Protein AF-A0A947CIY9-F1 (afdb_monomer)

Structure (mmCIF, N/CA/C/O backbone):
data_AF-A0A947CIY9-F1
#
_entry.id   AF-A0A947CIY9-F1
#
loop_
_atom_site.group_PDB
_atom_site.id
_atom_site.type_symbol
_atom_site.label_atom_id
_atom_site.label_alt_id
_atom_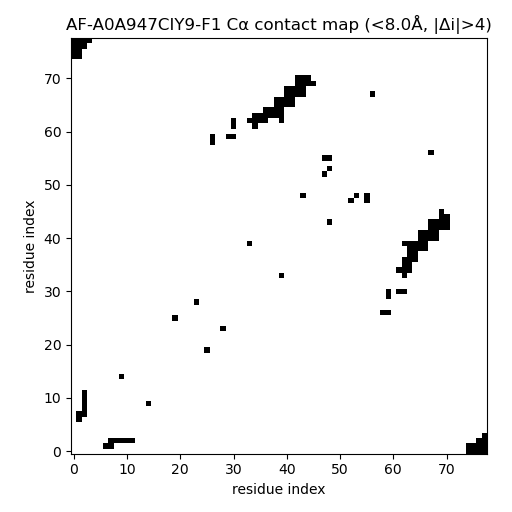site.label_comp_id
_atom_site.label_asym_id
_atom_site.label_entity_id
_atom_site.label_seq_id
_atom_site.pdbx_PDB_ins_code
_atom_site.Cartn_x
_atom_site.Cartn_y
_atom_site.Cartn_z
_atom_site.occupancy
_atom_site.B_iso_or_equiv
_atom_site.auth_seq_id
_atom_site.auth_comp_id
_atom_site.auth_asym_id
_atom_site.auth_atom_id
_atom_site.pdbx_PDB_model_num
ATOM 1 N N . THR A 1 1 ? 10.638 -4.723 -18.282 1.00 69.81 1 THR A N 1
ATOM 2 C CA . THR A 1 1 ? 9.968 -4.093 -17.117 1.00 69.81 1 THR A CA 1
ATOM 3 C C . THR A 1 1 ? 9.181 -5.129 -16.348 1.00 69.81 1 THR A C 1
ATOM 5 O O . THR A 1 1 ? 8.940 -6.211 -16.873 1.00 69.81 1 THR A O 1
ATOM 8 N N . MET A 1 2 ? 8.791 -4.837 -15.104 1.00 78.38 2 MET A N 1
ATOM 9 C CA . MET A 1 2 ? 8.176 -5.832 -14.207 1.00 78.38 2 MET A CA 1
ATOM 10 C C . MET A 1 2 ? 6.990 -6.587 -14.839 1.00 78.38 2 MET A C 1
ATOM 12 O O . MET A 1 2 ? 6.848 -7.787 -14.613 1.00 78.38 2 MET A O 1
ATOM 16 N N . ILE A 1 3 ? 6.157 -5.906 -15.635 1.00 80.81 3 ILE A N 1
ATOM 17 C CA . ILE A 1 3 ? 4.979 -6.507 -16.274 1.00 80.81 3 ILE A CA 1
ATOM 18 C C . ILE A 1 3 ? 5.353 -7.243 -17.569 1.00 80.81 3 ILE A C 1
ATOM 20 O O . ILE A 1 3 ? 4.982 -8.402 -17.735 1.00 80.81 3 ILE A O 1
ATOM 24 N N . SER A 1 4 ? 6.114 -6.611 -18.472 1.00 78.00 4 SER A N 1
ATOM 25 C CA . SER A 1 4 ? 6.503 -7.216 -19.762 1.00 78.00 4 SER A CA 1
ATOM 26 C C . SER A 1 4 ? 7.392 -8.455 -19.618 1.00 78.00 4 SER A C 1
ATOM 28 O O . SER A 1 4 ? 7.294 -9.377 -20.421 1.00 78.00 4 SER A O 1
ATOM 30 N N . GLU A 1 5 ? 8.220 -8.504 -18.572 1.00 83.56 5 GLU A N 1
ATOM 31 C CA . GLU A 1 5 ? 9.061 -9.661 -18.235 1.00 83.56 5 GLU A CA 1
ATOM 32 C C . GLU A 1 5 ? 8.304 -10.735 -17.435 1.00 83.56 5 GLU A C 1
ATOM 34 O O . GLU A 1 5 ? 8.888 -11.755 -17.078 1.00 83.56 5 GLU A O 1
ATOM 39 N N . GLY A 1 6 ? 7.025 -10.513 -17.106 1.00 73.44 6 GLY A N 1
ATOM 40 C CA . GLY A 1 6 ? 6.204 -11.464 -16.351 1.00 73.44 6 GLY A CA 1
ATOM 41 C C . GLY A 1 6 ? 6.554 -11.580 -14.863 1.00 73.44 6 GLY A C 1
ATOM 42 O O . GLY A 1 6 ? 6.074 -12.494 -14.196 1.00 73.44 6 GLY A O 1
ATOM 43 N N . ARG A 1 7 ? 7.359 -10.658 -14.314 1.00 80.06 7 ARG A N 1
ATOM 44 C CA . ARG A 1 7 ? 7.719 -10.629 -12.882 1.00 80.06 7 ARG A CA 1
ATOM 45 C C . ARG A 1 7 ? 6.536 -10.248 -11.990 1.00 80.06 7 ARG A C 1
ATOM 47 O O . ARG A 1 7 ? 6.495 -10.652 -10.833 1.00 80.06 7 ARG A O 1
ATOM 54 N N . ILE A 1 8 ? 5.579 -9.484 -12.519 1.00 82.00 8 ILE A N 1
ATOM 55 C CA . ILE A 1 8 ? 4.246 -9.301 -11.932 1.00 82.00 8 ILE A CA 1
ATOM 56 C C . ILE A 1 8 ? 3.231 -9.829 -12.951 1.00 82.00 8 ILE A C 1
ATOM 58 O O . ILE A 1 8 ? 3.058 -9.202 -13.999 1.00 82.00 8 ILE A O 1
ATOM 62 N N . PRO A 1 9 ? 2.543 -10.948 -12.669 1.00 81.00 9 PRO A N 1
ATOM 63 C CA . PRO A 1 9 ? 1.598 -11.555 -13.600 1.00 81.00 9 PRO A CA 1
ATOM 64 C C . PRO A 1 9 ? 0.267 -10.785 -13.607 1.00 81.00 9 PRO A C 1
ATOM 66 O O . PRO A 1 9 ? -0.750 -11.250 -13.099 1.00 81.00 9 PRO A O 1
ATOM 69 N N . VAL A 1 10 ? 0.268 -9.578 -14.177 1.00 83.38 10 VAL A N 1
ATOM 70 C CA . VAL A 1 10 ? -0.924 -8.735 -14.350 1.00 83.38 10 VAL A CA 1
ATOM 71 C C . VAL A 1 10 ? -1.010 -8.215 -15.777 1.00 83.38 10 VAL A C 1
ATOM 73 O O . VAL A 1 10 ? -0.016 -7.842 -16.390 1.00 83.38 10 VAL A O 1
ATOM 76 N N . SER A 1 11 ? -2.224 -8.149 -16.321 1.00 84.62 11 SER A N 1
ATOM 77 C CA . SER A 1 11 ? -2.444 -7.488 -17.608 1.00 84.62 11 SER A CA 1
ATOM 78 C C . SER A 1 11 ? -2.223 -5.974 -17.460 1.00 84.62 11 SER A C 1
ATOM 80 O O . SER A 1 11 ? -2.865 -5.380 -16.586 1.00 84.62 11 SER A O 1
ATOM 82 N N . PRO A 1 12 ? -1.477 -5.306 -18.364 1.00 82.00 12 PRO A N 1
ATOM 83 C CA . PRO A 1 12 ? -1.329 -3.846 -18.358 1.00 82.00 12 PRO A CA 1
ATOM 84 C C . PRO A 1 12 ? -2.672 -3.102 -18.320 1.00 82.00 12 PRO A C 1
ATOM 86 O O . PRO A 1 12 ? -2.825 -2.107 -17.624 1.00 82.00 12 PRO A O 1
ATOM 89 N N . ARG A 1 13 ? -3.709 -3.643 -18.981 1.00 85.06 13 ARG A N 1
ATOM 90 C CA . ARG A 1 13 ? -5.073 -3.068 -18.994 1.00 85.06 13 ARG A CA 1
ATOM 91 C C . ARG A 1 13 ? -5.764 -3.029 -17.625 1.00 85.06 13 ARG A C 1
ATOM 93 O O . ARG A 1 13 ? -6.799 -2.386 -17.483 1.00 85.06 13 ARG A O 1
ATOM 100 N N . LYS A 1 14 ? -5.260 -3.786 -16.648 1.00 84.31 14 LYS A N 1
ATOM 101 C CA . LYS A 1 14 ? -5.790 -3.850 -15.279 1.00 84.31 14 LYS A CA 1
ATOM 102 C C . LYS A 1 14 ? -4.971 -2.992 -14.309 1.00 84.31 14 LYS A C 1
ATOM 104 O O . LYS A 1 14 ? -5.342 -2.898 -13.144 1.00 84.31 14 LYS A O 1
ATOM 109 N N . VAL A 1 15 ? -3.910 -2.338 -14.787 1.00 87.00 15 VAL A N 1
ATOM 110 C CA . VAL A 1 15 ? -3.121 -1.378 -14.014 1.00 87.00 15 VAL A CA 1
ATOM 111 C C . VAL A 1 15 ? -3.777 -0.005 -14.102 1.00 87.00 15 VAL A C 1
ATOM 113 O O . VAL A 1 15 ? -4.148 0.456 -15.180 1.00 87.00 15 VAL A O 1
ATOM 116 N N . LYS A 1 16 ? -3.921 0.657 -12.954 1.00 88.44 16 LYS A N 1
ATOM 117 C CA . LYS A 1 16 ? -4.383 2.044 -12.864 1.00 88.44 16 LYS A CA 1
ATOM 118 C C . LYS A 1 16 ? -3.288 2.879 -12.221 1.00 88.44 16 LYS A C 1
ATOM 120 O O . LYS A 1 16 ? -2.926 2.634 -11.074 1.00 88.44 16 LYS A O 1
ATOM 125 N N . ILE A 1 17 ? -2.788 3.865 -12.956 1.00 87.00 17 ILE A N 1
ATOM 126 C CA . ILE A 1 17 ? -1.876 4.874 -12.418 1.00 87.00 17 ILE A CA 1
ATOM 127 C C . ILE A 1 17 ? -2.740 6.001 -11.860 1.00 87.00 17 ILE A C 1
ATOM 129 O O . ILE A 1 17 ? -3.565 6.566 -12.577 1.00 87.00 17 ILE A O 1
ATOM 133 N N . ILE A 1 18 ? -2.579 6.296 -10.574 1.00 86.94 18 ILE A N 1
ATOM 134 C CA . ILE A 1 18 ? -3.285 7.390 -9.909 1.00 86.94 18 ILE A CA 1
ATOM 135 C C . ILE A 1 18 ? -2.280 8.524 -9.739 1.00 86.94 18 ILE A C 1
ATOM 137 O O . ILE A 1 18 ? -1.307 8.378 -9.002 1.00 86.94 18 ILE A O 1
ATOM 141 N N . GLY A 1 19 ? -2.494 9.626 -10.457 1.00 82.44 19 GLY A N 1
ATOM 142 C CA . GLY A 1 19 ? -1.716 10.845 -10.258 1.00 82.44 19 GLY A CA 1
ATOM 143 C C . GLY A 1 19 ? -2.022 11.449 -8.889 1.00 82.44 19 GLY A C 1
ATOM 144 O O . GLY A 1 19 ? -3.180 11.489 -8.475 1.00 82.44 19 GLY A O 1
ATOM 145 N N . THR A 1 20 ? -0.985 11.900 -8.193 1.00 80.38 20 THR A N 1
ATOM 146 C CA . THR A 1 20 ? -1.101 12.618 -6.921 1.00 80.38 20 THR A CA 1
ATOM 147 C C . THR A 1 20 ? -0.467 13.991 -7.074 1.00 80.38 20 THR A C 1
ATOM 149 O O . THR A 1 20 ? 0.625 14.089 -7.633 1.00 80.38 20 THR A O 1
ATOM 152 N N . ASP A 1 21 ? -1.130 15.020 -6.564 1.00 82.06 21 ASP A N 1
ATOM 153 C CA . ASP A 1 21 ? -0.583 16.363 -6.395 1.00 82.06 21 ASP A CA 1
ATOM 154 C C . ASP A 1 21 ? -0.453 16.694 -4.898 1.00 82.06 21 ASP A C 1
ATOM 156 O O . ASP A 1 21 ? -0.810 15.884 -4.036 1.00 82.06 21 ASP A O 1
ATOM 160 N N . ASP A 1 22 ? 0.058 17.884 -4.589 1.00 77.88 22 ASP A N 1
ATOM 161 C CA . ASP A 1 22 ? 0.276 18.331 -3.209 1.00 77.88 22 ASP A CA 1
ATOM 162 C C . ASP A 1 22 ? -1.031 18.592 -2.433 1.00 77.88 22 ASP A C 1
ATOM 164 O O . ASP A 1 22 ? -0.993 18.796 -1.219 1.00 77.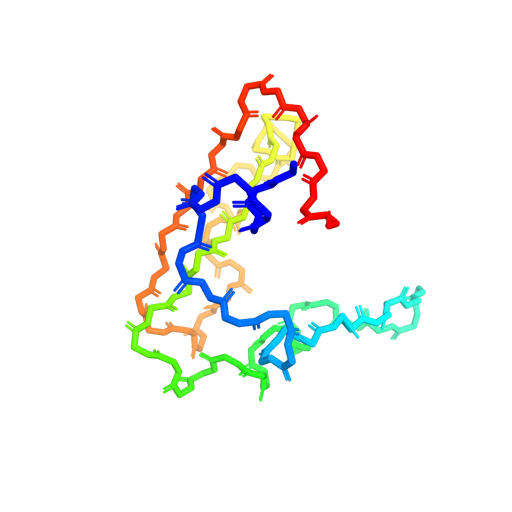88 22 ASP A O 1
ATOM 168 N N . GLN A 1 23 ? -2.194 18.594 -3.097 1.00 76.56 23 GLN A N 1
ATOM 169 C CA . GLN A 1 23 ? -3.492 18.794 -2.445 1.00 76.56 23 GLN A CA 1
ATOM 170 C C . GLN A 1 23 ? -4.112 17.480 -1.961 1.00 76.56 23 GLN A C 1
ATOM 172 O O . GLN A 1 23 ? -5.012 17.490 -1.115 1.00 76.56 23 GLN A O 1
ATOM 177 N N . ILE A 1 24 ? -3.646 16.341 -2.477 1.00 80.44 24 ILE A N 1
ATOM 178 C CA . ILE A 1 24 ? -4.209 15.035 -2.152 1.00 80.44 24 ILE A CA 1
ATOM 179 C C . ILE A 1 24 ? -3.536 14.460 -0.904 1.00 80.44 24 ILE A C 1
ATOM 181 O O . ILE A 1 24 ? -2.346 14.149 -0.877 1.00 80.44 24 ILE A O 1
ATOM 185 N N . ASP A 1 25 ? -4.349 14.211 0.122 1.00 88.56 25 ASP A N 1
ATOM 186 C CA . ASP A 1 25 ? -3.952 13.386 1.259 1.00 88.56 25 ASP A CA 1
ATOM 187 C C . ASP A 1 25 ? -3.734 11.938 0.787 1.00 88.56 25 ASP A C 1
ATOM 189 O O . ASP A 1 25 ? -4.675 11.155 0.609 1.00 88.56 25 ASP A O 1
ATOM 193 N N . PHE A 1 26 ? -2.464 11.593 0.565 1.00 88.31 26 PHE A N 1
ATOM 194 C CA . PHE A 1 26 ? -2.040 10.275 0.098 1.00 88.31 26 PHE A CA 1
ATOM 195 C C . PHE A 1 26 ? -2.572 9.143 0.985 1.00 88.31 26 PHE A C 1
ATOM 197 O O . PHE A 1 26 ? -2.956 8.087 0.478 1.00 88.31 26 PHE A O 1
ATOM 204 N N . THR A 1 27 ? -2.628 9.354 2.303 1.00 90.94 27 THR A N 1
ATOM 205 C CA . THR A 1 27 ? -3.106 8.344 3.247 1.00 90.94 27 THR A CA 1
ATOM 206 C C . THR A 1 27 ? -4.573 8.032 3.003 1.00 90.94 27 THR A C 1
ATOM 208 O O . THR A 1 27 ? -4.925 6.864 2.813 1.00 90.94 27 THR A O 1
ATOM 211 N N . LYS A 1 28 ? -5.410 9.072 2.917 1.00 92.31 28 LYS A N 1
ATOM 212 C CA . LYS A 1 28 ? -6.844 8.920 2.629 1.00 92.31 28 LYS A CA 1
ATOM 213 C C . LYS A 1 28 ? -7.095 8.319 1.255 1.00 92.31 28 LYS A C 1
ATOM 215 O O . LYS A 1 28 ? -7.972 7.468 1.117 1.00 92.31 28 LYS A O 1
ATOM 220 N N . LEU A 1 29 ? -6.320 8.724 0.247 1.00 92.88 29 LEU A N 1
ATOM 221 C CA . LEU A 1 29 ? -6.440 8.175 -1.102 1.00 92.88 29 LEU A 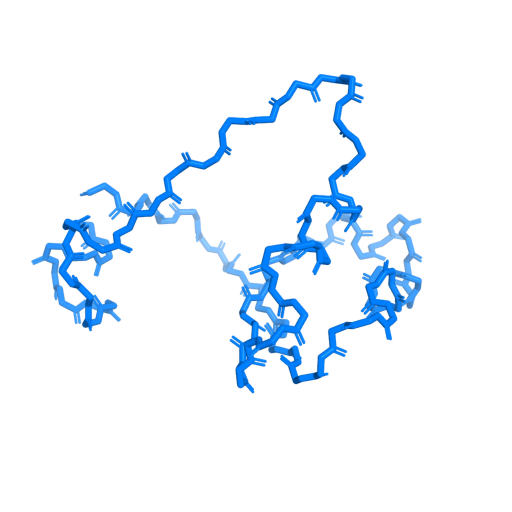CA 1
ATOM 222 C C . LEU A 1 29 ? -6.219 6.660 -1.093 1.00 92.88 29 LEU A C 1
ATOM 224 O O . LEU A 1 29 ? -7.085 5.921 -1.562 1.00 92.88 29 LEU A O 1
ATOM 228 N N . VAL A 1 30 ? -5.101 6.199 -0.527 1.00 93.62 30 VAL A N 1
ATOM 229 C CA . VAL A 1 30 ? -4.782 4.767 -0.433 1.00 93.62 30 VAL A CA 1
ATOM 230 C C . VAL A 1 30 ? -5.887 4.009 0.300 1.00 93.62 30 VAL A C 1
ATOM 232 O O . VAL A 1 30 ? -6.362 2.991 -0.197 1.00 93.62 30 VAL A O 1
ATOM 235 N N . GLN A 1 31 ? -6.344 4.523 1.442 1.00 94.50 31 GLN A N 1
ATOM 236 C CA . GLN A 1 31 ? -7.408 3.887 2.218 1.00 94.50 31 GLN A CA 1
ATOM 237 C C . GLN A 1 31 ? -8.710 3.765 1.420 1.00 94.50 31 GLN A C 1
ATOM 239 O O . GLN A 1 31 ? -9.281 2.683 1.355 1.00 94.50 31 GLN A O 1
ATOM 244 N N . SER A 1 32 ? -9.132 4.833 0.738 1.00 94.69 32 SER A N 1
ATOM 245 C CA . SER A 1 32 ? -10.370 4.835 -0.056 1.00 94.69 32 SER A CA 1
ATOM 246 C C . SER A 1 32 ? -10.351 3.878 -1.251 1.00 94.69 32 SER A C 1
ATOM 248 O O . SER A 1 32 ? -11.405 3.483 -1.741 1.00 94.69 32 SER A O 1
ATOM 250 N N . LYS A 1 33 ? -9.163 3.543 -1.768 1.00 93.81 33 LYS A N 1
ATOM 251 C CA . LYS A 1 33 ? -9.003 2.682 -2.947 1.00 93.81 33 LYS A CA 1
ATOM 252 C C . LYS A 1 33 ? -8.731 1.225 -2.601 1.00 93.81 33 LYS A C 1
ATOM 254 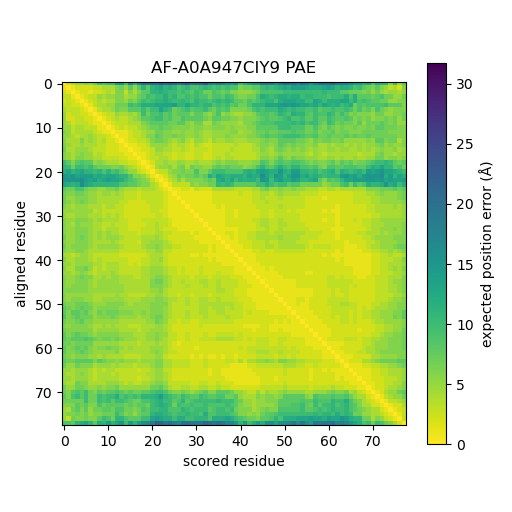O O . LYS A 1 33 ? -8.937 0.381 -3.468 1.00 93.81 33 LYS A O 1
ATOM 259 N N . SER A 1 34 ? -8.278 0.949 -1.380 1.00 95.31 34 SER A N 1
ATOM 260 C CA . SER A 1 34 ? -7.714 -0.354 -1.023 1.00 95.31 34 SER A CA 1
ATOM 261 C C . SER A 1 34 ? -8.277 -0.956 0.266 1.00 95.31 34 SER A C 1
ATOM 263 O O . SER A 1 34 ? -7.828 -2.028 0.653 1.00 95.31 34 SER A O 1
ATOM 265 N N . SER A 1 35 ? -9.244 -0.320 0.937 1.00 95.62 35 SER A N 1
ATOM 266 C CA . SER A 1 35 ? -9.853 -0.848 2.173 1.00 95.62 35 SER A CA 1
ATOM 267 C C . SER A 1 35 ? -10.524 -2.212 2.000 1.00 95.62 35 SER A C 1
ATOM 269 O O . SER A 1 35 ? -10.588 -2.989 2.944 1.00 95.62 35 SER A O 1
ATOM 271 N N . GLU A 1 36 ? -11.021 -2.505 0.800 1.00 95.69 36 GLU A N 1
ATOM 272 C CA . GLU A 1 36 ? -11.671 -3.778 0.463 1.00 95.69 36 GLU A CA 1
ATOM 273 C C . GLU A 1 36 ? -10.707 -4.787 -0.182 1.00 95.69 36 GLU A C 1
ATOM 275 O O . GLU A 1 36 ? -11.132 -5.849 -0.624 1.00 95.69 36 GLU A O 1
ATOM 280 N N . ALA A 1 37 ? -9.414 -4.464 -0.288 1.00 95.06 37 ALA A N 1
ATOM 281 C CA . ALA A 1 37 ? -8.441 -5.374 -0.880 1.00 95.06 37 ALA A CA 1
ATOM 282 C C . ALA A 1 37 ? -8.082 -6.508 0.091 1.00 95.06 37 ALA A C 1
ATOM 284 O O . ALA A 1 37 ? -7.848 -6.265 1.277 1.00 95.06 37 ALA A O 1
ATOM 285 N N . ASP A 1 38 ? -7.947 -7.724 -0.446 1.00 94.31 38 ASP A N 1
ATOM 286 C CA . ASP A 1 38 ? -7.456 -8.886 0.309 1.00 94.31 38 ASP A CA 1
ATOM 287 C C . ASP A 1 38 ? -5.986 -8.722 0.727 1.00 94.31 38 ASP A C 1
ATOM 289 O O . ASP A 1 38 ? -5.578 -9.214 1.772 1.00 94.31 38 ASP A O 1
ATOM 293 N N . LEU A 1 39 ? -5.182 -8.036 -0.096 1.00 93.94 39 LEU A N 1
ATOM 294 C CA . LEU A 1 39 ? -3.773 -7.747 0.166 1.00 93.94 39 LEU A CA 1
ATOM 295 C C . LEU A 1 39 ? -3.365 -6.413 -0.459 1.00 93.94 39 LEU A C 1
ATOM 297 O O . LEU A 1 39 ? -3.586 -6.168 -1.648 1.00 93.94 39 LEU A O 1
ATOM 301 N N . VAL A 1 40 ? -2.673 -5.584 0.319 1.00 95.19 40 VAL A N 1
ATOM 302 C CA . VAL A 1 40 ? -2.030 -4.354 -0.151 1.00 95.19 40 VAL A CA 1
ATOM 303 C C . VAL A 1 40 ? -0.516 -4.508 -0.074 1.00 95.19 40 VAL A C 1
ATOM 305 O O . VAL A 1 40 ? 0.047 -4.695 0.998 1.00 95.19 40 VAL A O 1
ATOM 308 N N . VAL A 1 41 ? 0.172 -4.377 -1.208 1.00 93.12 41 VAL A N 1
ATOM 309 C CA . VAL A 1 41 ? 1.641 -4.321 -1.239 1.00 93.12 41 VAL A CA 1
ATOM 310 C C . VAL A 1 41 ? 2.073 -2.863 -1.226 1.00 93.12 41 VAL A C 1
ATOM 312 O O . VAL A 1 41 ? 1.754 -2.112 -2.150 1.00 93.12 41 VAL A O 1
ATOM 315 N N . MET A 1 42 ? 2.800 -2.450 -0.188 1.00 93.56 42 MET A N 1
ATOM 316 C CA . MET A 1 42 ? 3.218 -1.061 -0.021 1.00 93.56 42 MET A CA 1
ATOM 317 C C . MET A 1 42 ? 4.732 -0.921 0.061 1.00 93.56 42 MET A C 1
ATOM 319 O O . MET A 1 42 ? 5.394 -1.482 0.931 1.00 93.56 42 MET A O 1
ATOM 323 N N . GLY A 1 43 ? 5.274 -0.119 -0.854 1.00 92.38 43 GLY A N 1
ATOM 324 C CA . GLY A 1 43 ? 6.682 0.241 -0.860 1.00 92.38 43 GLY A CA 1
ATOM 325 C C . GLY A 1 43 ? 7.023 1.247 0.235 1.00 92.38 43 GLY A C 1
ATOM 326 O O . GLY A 1 43 ? 6.299 2.228 0.440 1.00 92.38 43 GLY A O 1
ATOM 327 N N . PHE A 1 44 ? 8.164 1.057 0.889 1.00 93.12 44 PHE A N 1
ATOM 328 C CA . PHE A 1 44 ? 8.767 2.075 1.743 1.00 93.12 44 PHE A CA 1
ATOM 329 C C . PHE A 1 44 ? 10.251 2.269 1.429 1.00 93.12 44 PHE A C 1
ATOM 331 O O . PHE A 1 44 ? 10.893 1.425 0.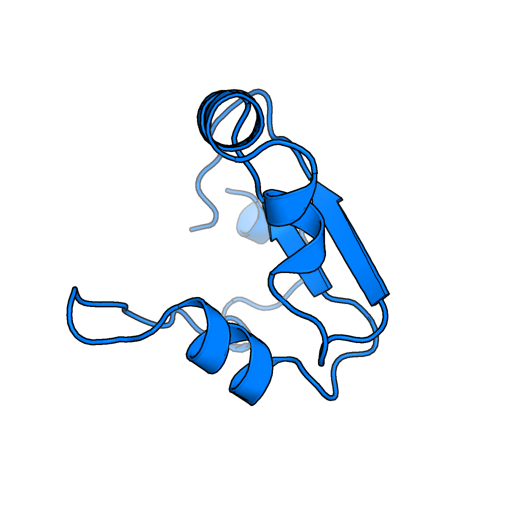807 1.00 93.12 44 PHE A O 1
ATOM 338 N N . THR A 1 45 ? 10.792 3.411 1.854 1.00 92.25 45 THR A N 1
ATOM 339 C CA . THR A 1 45 ? 12.221 3.715 1.757 1.00 92.25 45 THR A CA 1
ATOM 340 C C . THR A 1 45 ? 12.843 3.730 3.144 1.00 92.25 45 THR A C 1
ATOM 342 O O . THR A 1 45 ? 12.199 4.109 4.125 1.00 92.25 45 THR A O 1
ATOM 345 N N . GLU A 1 46 ? 14.117 3.356 3.225 1.00 92.56 46 GLU A N 1
ATOM 346 C CA . GLU A 1 46 ? 14.864 3.368 4.485 1.00 92.56 46 GLU A CA 1
ATOM 347 C C . GLU A 1 46 ? 14.952 4.782 5.085 1.00 92.56 46 GLU A C 1
ATOM 349 O O . GLU A 1 46 ? 14.865 4.962 6.295 1.00 92.56 46 GLU A O 1
ATOM 354 N N . GLU A 1 47 ? 15.042 5.807 4.233 1.00 94.00 47 GLU A N 1
ATOM 355 C CA . GLU A 1 47 ? 15.002 7.208 4.652 1.00 94.00 47 GLU A CA 1
ATOM 356 C C . GLU A 1 47 ? 13.695 7.553 5.381 1.00 94.00 47 GLU A C 1
ATOM 358 O O . GLU A 1 47 ? 13.730 8.095 6.487 1.00 94.00 47 GLU A O 1
ATOM 363 N N . ARG A 1 48 ? 12.540 7.188 4.805 1.00 91.75 48 ARG A N 1
ATOM 364 C CA . ARG A 1 48 ? 11.239 7.425 5.446 1.00 91.75 48 ARG A CA 1
ATOM 365 C C . ARG A 1 48 ? 11.094 6.636 6.739 1.00 91.75 48 ARG A C 1
ATOM 367 O O . ARG A 1 48 ? 10.514 7.157 7.688 1.00 91.75 48 ARG A O 1
ATOM 374 N N . LEU A 1 49 ? 11.633 5.419 6.792 1.00 95.12 49 LEU A N 1
ATOM 375 C CA . LEU A 1 49 ? 11.644 4.621 8.014 1.00 95.12 49 LEU A CA 1
ATOM 376 C C . LEU A 1 49 ? 12.470 5.295 9.116 1.00 95.12 49 LEU A C 1
ATOM 378 O O .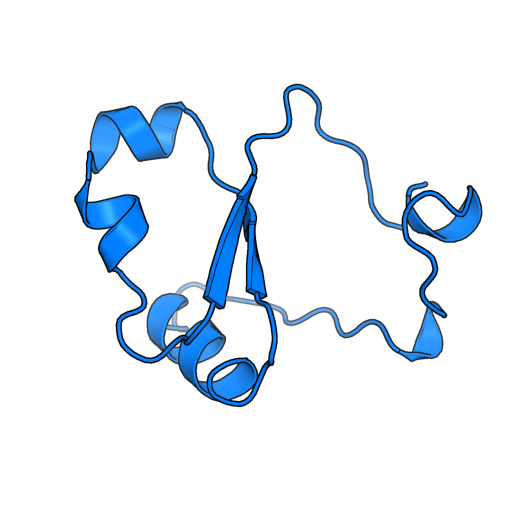 LEU A 1 49 ? 11.988 5.412 10.236 1.00 95.12 49 LEU A O 1
ATOM 382 N N . ARG A 1 50 ? 13.663 5.819 8.806 1.00 96.38 50 ARG A N 1
ATOM 383 C CA . ARG A 1 50 ? 14.476 6.569 9.782 1.00 96.38 50 ARG A CA 1
ATOM 384 C C . ARG A 1 50 ? 13.778 7.833 10.288 1.00 96.38 50 ARG A C 1
ATOM 386 O O . ARG A 1 50 ? 13.897 8.156 11.462 1.00 96.38 50 ARG A O 1
ATOM 393 N N . GLN A 1 51 ? 13.053 8.539 9.421 1.00 96.75 51 GLN A N 1
ATOM 394 C CA . GLN A 1 51 ? 12.361 9.785 9.779 1.00 96.75 51 GLN A CA 1
ATOM 395 C C . GLN A 1 51 ? 11.088 9.564 10.604 1.00 96.75 51 GLN A C 1
ATOM 397 O O . GLN A 1 51 ? 10.758 10.388 11.453 1.00 96.75 51 GLN A O 1
ATOM 402 N N . LYS A 1 52 ? 10.322 8.510 10.303 1.00 94.06 52 LYS A N 1
ATOM 403 C CA . LYS A 1 52 ? 8.978 8.292 10.865 1.00 94.06 52 LYS A CA 1
ATOM 404 C C . LYS A 1 52 ? 8.923 7.162 11.891 1.00 94.06 52 LYS A C 1
ATOM 406 O O . LYS A 1 52 ? 7.974 7.103 12.663 1.00 94.06 52 LYS A O 1
ATOM 411 N N . GLY A 1 53 ? 9.916 6.278 11.914 1.00 95.81 53 GLY A N 1
ATOM 412 C CA . GLY A 1 53 ? 9.922 5.105 12.781 1.00 95.81 53 GLY A CA 1
ATOM 413 C C . GLY A 1 53 ? 8.713 4.200 12.533 1.00 95.81 53 GLY A C 1
ATOM 414 O O . GLY A 1 53 ? 8.251 4.051 11.400 1.00 95.81 53 GLY A O 1
ATOM 415 N N . ALA A 1 54 ? 8.192 3.612 13.611 1.00 94.62 54 ALA A N 1
ATOM 416 C CA . ALA A 1 54 ? 7.067 2.678 13.564 1.00 94.62 54 ALA A CA 1
ATOM 417 C C . ALA A 1 54 ? 5.771 3.295 13.003 1.00 94.62 54 ALA A C 1
ATOM 419 O O . ALA A 1 54 ? 4.991 2.587 12.368 1.00 94.62 54 ALA A O 1
ATOM 420 N N . GLU A 1 55 ? 5.573 4.610 13.148 1.00 94.94 55 GLU A N 1
ATOM 421 C CA . GLU A 1 55 ? 4.396 5.327 12.630 1.00 94.94 55 GLU A CA 1
ATOM 422 C C . GLU A 1 55 ? 4.226 5.168 11.114 1.00 94.94 55 GLU A C 1
ATOM 424 O O . GLU A 1 55 ? 3.113 5.210 10.591 1.00 94.94 55 GLU A O 1
ATOM 429 N N . LEU A 1 56 ? 5.323 4.927 10.385 1.00 94.19 56 LEU A N 1
ATOM 430 C CA . LEU A 1 56 ? 5.270 4.646 8.953 1.00 94.19 56 LEU A CA 1
ATOM 431 C C . LEU A 1 56 ? 4.359 3.456 8.632 1.00 94.19 56 LEU A C 1
ATOM 433 O O . LEU A 1 56 ? 3.631 3.502 7.640 1.00 94.19 56 LEU A O 1
ATOM 437 N N . PHE A 1 57 ? 4.404 2.420 9.470 1.00 94.44 57 PHE A N 1
ATOM 438 C CA . PHE A 1 57 ? 3.674 1.172 9.275 1.00 94.44 57 PHE A CA 1
ATOM 439 C C . PHE A 1 57 ? 2.244 1.225 9.826 1.00 94.44 57 PHE A C 1
ATOM 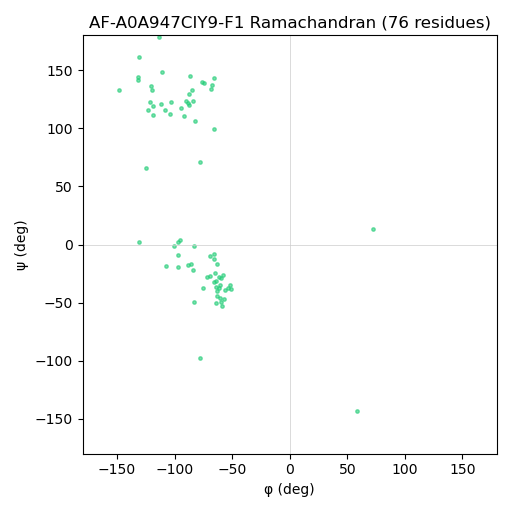441 O O . PHE A 1 57 ? 1.413 0.415 9.428 1.00 94.44 57 PHE A O 1
ATOM 448 N N . LEU A 1 58 ? 1.940 2.200 10.688 1.00 92.94 58 LEU A N 1
ATOM 449 C CA . LEU A 1 58 ? 0.630 2.369 11.331 1.00 92.94 58 LEU A CA 1
ATOM 450 C C . LEU A 1 58 ? -0.272 3.390 10.624 1.00 92.94 58 LEU A C 1
ATOM 452 O O . LEU A 1 58 ? -1.458 3.496 10.927 1.00 92.94 58 LEU A O 1
ATOM 456 N N . ARG A 1 59 ? 0.261 4.130 9.645 1.00 90.81 59 ARG A N 1
ATOM 457 C CA . ARG A 1 59 ? -0.425 5.271 9.015 1.00 90.81 59 ARG A CA 1
ATOM 458 C C . ARG A 1 59 ? -1.688 4.932 8.208 1.00 90.81 59 ARG A C 1
ATOM 460 O O . ARG A 1 59 ? -2.357 5.854 7.763 1.00 90.81 59 ARG A O 1
ATOM 467 N N . HIS A 1 60 ? -2.011 3.657 7.980 1.00 94.12 60 HIS A N 1
ATOM 468 C CA . HIS A 1 60 ? -3.188 3.230 7.209 1.00 94.12 60 HIS A CA 1
ATOM 469 C C . HIS A 1 60 ? -4.087 2.265 8.009 1.00 94.12 60 HIS A C 1
ATOM 471 O O . HIS A 1 60 ? -4.233 1.107 7.622 1.00 94.12 60 HIS A O 1
ATOM 477 N N . PRO A 1 61 ? -4.726 2.718 9.101 1.00 93.19 61 PRO A N 1
ATOM 478 C CA . PRO A 1 61 ? -5.457 1.845 10.030 1.00 93.19 61 PRO A CA 1
ATOM 479 C C . PRO A 1 61 ? -6.702 1.161 9.444 1.00 93.19 61 PRO A C 1
ATOM 481 O O . PRO A 1 61 ? -7.262 0.277 10.075 1.00 93.19 61 PRO A O 1
ATOM 484 N N . SER A 1 62 ? -7.171 1.588 8.270 1.00 95.00 62 SER A N 1
ATOM 485 C CA . SER A 1 62 ? -8.354 1.008 7.614 1.00 95.00 62 SER A CA 1
ATOM 486 C C . SER A 1 62 ? -8.018 -0.042 6.553 1.00 95.00 62 SER A C 1
ATOM 488 O O . SER A 1 62 ? -8.915 -0.464 5.827 1.00 95.00 62 SER A O 1
ATOM 490 N N . LEU A 1 63 ? -6.737 -0.354 6.355 1.00 95.44 63 LEU A N 1
ATOM 491 C CA . LEU A 1 63 ? -6.335 -1.446 5.476 1.00 95.44 63 LEU A CA 1
ATOM 492 C C . LEU A 1 63 ? -6.323 -2.741 6.284 1.00 95.44 63 LEU A C 1
ATOM 494 O O . LEU A 1 63 ? -5.976 -2.717 7.462 1.00 95.44 63 LEU A O 1
ATOM 498 N N . ASN A 1 64 ? -6.685 -3.845 5.635 1.00 92.00 64 ASN A N 1
ATOM 499 C CA . ASN A 1 64 ? -6.637 -5.172 6.239 1.00 92.00 64 ASN A CA 1
ATOM 500 C C . ASN A 1 64 ? -5.187 -5.688 6.247 1.00 92.00 64 ASN A C 1
ATOM 502 O O . ASN A 1 64 ? -4.386 -5.307 7.095 1.00 92.00 64 ASN A O 1
ATOM 506 N N . GLU A 1 65 ? -4.821 -6.507 5.261 1.00 94.88 65 GLU A N 1
ATOM 507 C CA . GLU A 1 65 ? -3.483 -7.084 5.155 1.00 94.88 65 GLU A CA 1
ATOM 508 C C . GLU A 1 65 ? -2.557 -6.188 4.331 1.00 94.88 65 GLU A C 1
ATOM 510 O O . GLU A 1 65 ? -2.828 -5.873 3.165 1.00 94.88 65 GLU A O 1
ATOM 515 N N . VAL A 1 66 ? -1.430 -5.792 4.931 1.00 95.88 66 VAL A N 1
ATOM 516 C CA . VAL A 1 66 ? -0.418 -4.953 4.279 1.00 95.88 66 VAL A CA 1
ATOM 517 C C . VAL A 1 66 ? 0.942 -5.643 4.294 1.00 95.88 66 VAL A C 1
ATOM 519 O O . VAL A 1 66 ? 1.560 -5.818 5.343 1.00 95.88 66 VAL A O 1
ATOM 522 N N . LEU A 1 67 ? 1.454 -5.963 3.106 1.00 95.00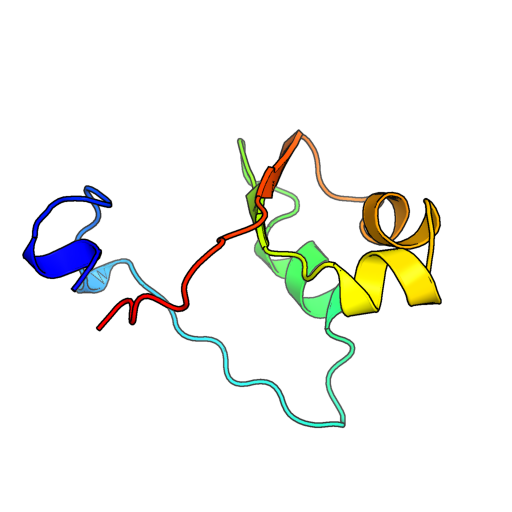 67 LEU A N 1
ATOM 523 C CA . LEU A 1 67 ? 2.829 -6.408 2.910 1.00 95.00 67 LEU A CA 1
ATOM 524 C C . LEU A 1 67 ? 3.725 -5.203 2.614 1.00 95.00 67 LEU A C 1
ATOM 526 O O . LEU A 1 67 ? 3.662 -4.603 1.537 1.00 95.00 67 LEU A O 1
ATOM 530 N N . TRP A 1 68 ? 4.598 -4.878 3.561 1.00 94.69 68 TRP A N 1
ATOM 531 C CA . TRP A 1 68 ? 5.586 -3.817 3.403 1.00 94.69 68 TRP A CA 1
ATOM 532 C C . TRP A 1 68 ? 6.828 -4.327 2.682 1.00 94.69 68 TRP A C 1
ATOM 534 O O . TRP A 1 68 ? 7.484 -5.264 3.134 1.00 94.69 68 TRP A O 1
ATOM 544 N N . VAL A 1 69 ? 7.171 -3.685 1.568 1.00 92.81 69 VAL A N 1
ATOM 545 C CA . VAL A 1 69 ? 8.311 -4.071 0.732 1.00 92.81 69 VAL A CA 1
ATOM 546 C C . VAL A 1 69 ? 9.327 -2.940 0.642 1.00 92.81 69 VAL A C 1
ATOM 548 O O . VAL A 1 69 ? 8.989 -1.787 0.375 1.00 92.81 69 VAL A O 1
ATOM 551 N N . ALA A 1 70 ? 10.596 -3.280 0.837 1.00 91.69 70 ALA A N 1
ATOM 552 C CA . ALA A 1 70 ? 11.718 -2.403 0.539 1.00 91.69 70 ALA A CA 1
ATOM 553 C C . ALA A 1 70 ? 12.441 -2.956 -0.689 1.00 91.69 70 ALA A C 1
ATOM 555 O O . ALA A 1 70 ? 12.987 -4.059 -0.658 1.00 91.69 70 ALA A O 1
ATOM 556 N N . ALA A 1 71 ? 12.432 -2.196 -1.781 1.00 84.00 71 ALA A N 1
ATOM 557 C CA . ALA A 1 71 ? 13.203 -2.538 -2.965 1.00 84.00 71 ALA A CA 1
ATOM 558 C C . ALA A 1 71 ? 14.615 -1.960 -2.831 1.00 84.00 71 ALA A C 1
ATOM 560 O O . ALA A 1 71 ? 14.784 -0.775 -2.548 1.00 84.00 71 ALA A O 1
ATOM 561 N N . ARG A 1 72 ? 15.629 -2.799 -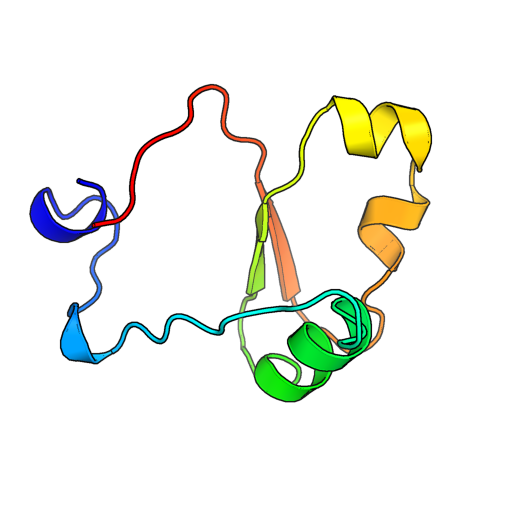3.057 1.00 80.94 72 ARG A N 1
ATOM 562 C CA . ARG A 1 72 ? 17.034 -2.370 -3.067 1.00 80.94 72 ARG A CA 1
ATOM 563 C C . ARG A 1 72 ? 17.374 -1.535 -4.305 1.00 80.94 72 ARG A C 1
ATOM 565 O O . ARG A 1 72 ? 18.255 -0.686 -4.253 1.00 80.94 72 ARG A O 1
ATOM 572 N N . GLU A 1 73 ? 16.655 -1.767 -5.399 1.00 82.31 73 GLU A N 1
ATOM 573 C CA . GLU A 1 73 ? 16.849 -1.103 -6.684 1.00 82.31 73 GLU A CA 1
ATOM 574 C C . GLU A 1 73 ? 15.511 -0.601 -7.225 1.00 82.31 73 GLU A C 1
ATOM 576 O O . GLU A 1 73 ? 14.468 -1.240 -7.054 1.00 82.31 73 GLU A O 1
ATOM 581 N N . ARG A 1 74 ? 15.532 0.556 -7.895 1.00 79.81 74 ARG A N 1
ATOM 582 C CA . ARG A 1 74 ? 14.348 1.103 -8.557 1.00 79.81 74 ARG A CA 1
ATOM 583 C C . ARG A 1 74 ? 14.184 0.431 -9.915 1.00 79.81 74 ARG A C 1
ATOM 585 O O . ARG A 1 74 ? 14.901 0.757 -10.854 1.00 79.81 74 ARG A O 1
ATOM 592 N N . ILE A 1 75 ? 13.202 -0.457 -10.018 1.00 79.44 75 ILE A N 1
ATOM 593 C CA . ILE A 1 75 ? 12.845 -1.116 -11.276 1.00 79.44 75 ILE A CA 1
ATOM 594 C C . ILE A 1 75 ? 11.574 -0.455 -11.828 1.00 79.44 75 ILE A C 1
ATOM 596 O O . ILE A 1 75 ? 10.560 -0.419 -11.124 1.00 79.44 75 ILE A O 1
ATOM 600 N N . PRO A 1 76 ? 11.591 0.093 -13.055 1.00 76.81 76 PRO A N 1
ATOM 601 C CA . PRO A 1 76 ? 10.393 0.647 -13.669 1.00 76.81 76 PRO A CA 1
ATOM 602 C C . PRO A 1 76 ? 9.357 -0.451 -13.949 1.00 76.81 76 PRO A C 1
ATOM 604 O O . PRO A 1 76 ? 9.681 -1.587 -14.314 1.00 76.81 76 PRO A O 1
ATOM 607 N N . ILE A 1 77 ? 8.087 -0.090 -13.767 1.00 70.31 77 ILE A N 1
ATOM 608 C CA . ILE A 1 77 ? 6.949 -1.003 -13.924 1.00 70.31 77 ILE A CA 1
ATOM 609 C C . ILE A 1 77 ? 6.497 -1.106 -15.399 1.00 70.31 77 ILE A C 1
ATOM 611 O O . ILE A 1 77 ? 5.934 -2.139 -15.750 1.00 70.31 77 ILE A O 1
ATOM 615 N N . GLU A 1 78 ? 6.819 -0.101 -16.235 1.00 62.56 78 GLU A N 1
ATOM 616 C CA . GLU A 1 78 ? 6.268 0.189 -17.586 1.00 62.56 78 GLU A CA 1
ATOM 617 C C . GLU A 1 78 ? 6.070 -0.988 -18.546 1.00 62.56 78 GLU A C 1
ATOM 619 O O . GLU A 1 78 ? 7.065 -1.498 -19.088 1.00 62.56 78 GLU A O 1
#

Solvent-accessible surface area (backbone atoms only — not comparable to full-atom values): 5116 Å² total; per-residue (Å²): 71,40,39,81,70,53,77,41,90,58,61,73,92,76,63,80,88,78,88,79,60,95,85,56,60,62,58,60,51,52,41,78,75,39,42,87,39,85,65,42,81,41,79,57,53,71,67,55,40,72,75,48,45,73,56,63,79,57,64,55,82,65,45,69,46,71,50,79,41,71,71,95,65,94,73,64,61,110

Nearest PDB structures (foldseek):
  7u8r-assembly1_L  TM=3.961E-01  e=4.833E+00  Sus scrofa

Radius of gyration: 13.89 Å; Cα contacts (8 Å, |Δi|>4): 73; chains: 1; bounding box: 29×30×33 Å

Secondary structure (DSSP, 8-state):
-TTTTTSS---GGG-------TTS-HHHHHHHHHTT-S-EEEE--HHHHHHHTTHHHHS-TT-S-EEEE--SS-----

Sequence (78 aa):
TMISEGRIPVSPRKVKIIGTDDQIDFTKLVQSKSSEADLVVMGFTEERLRQKGAELFLRHPSLNEVLWVAARERIPIE

Foldseek 3Di:
DCDVVCVPVDDPVPDDDDDDDPVDPPLVVCLVVALPPPEAEDEDEPVVCVVQPPVVVCSNVSHDHYHYDYDPDDDDPD

Mean predicted aligned error: 4.96 Å

pLDDT: mean 88.26, std 7.55, range [62.56, 96.75]